Protein AF-A0A7J6USD1-F1 (afdb_monomer)

Structure (mmCIF, N/CA/C/O backbone):
data_AF-A0A7J6USD1-F1
#
_entry.id   AF-A0A7J6USD1-F1
#
loop_
_atom_site.group_PDB
_atom_site.id
_atom_site.type_symbol
_atom_site.label_atom_id
_atom_site.label_alt_id
_atom_site.label_comp_id
_atom_site.label_asym_id
_atom_site.label_entity_id
_atom_site.label_seq_id
_atom_site.pdbx_PDB_ins_code
_atom_site.Cartn_x
_atom_site.Cartn_y
_atom_site.Cartn_z
_atom_site.occupancy
_atom_site.B_iso_or_equiv
_atom_site.auth_seq_id
_atom_site.auth_comp_id
_atom_site.auth_asym_id
_atom_site.auth_atom_id
_atom_site.pdbx_PDB_model_num
ATOM 1 N N . MET A 1 1 ? 7.941 -3.398 -2.605 1.00 88.94 1 MET A N 1
ATOM 2 C CA . MET A 1 1 ? 8.352 -3.259 -4.018 1.00 88.94 1 MET A CA 1
ATOM 3 C C . MET A 1 1 ? 9.503 -4.198 -4.354 1.00 88.94 1 MET A C 1
ATOM 5 O O . MET A 1 1 ? 9.366 -4.959 -5.297 1.00 88.94 1 MET A O 1
ATOM 9 N N . GLU A 1 2 ? 10.576 -4.218 -3.558 1.00 93.69 2 GLU A N 1
ATOM 10 C CA . GLU A 1 2 ? 11.752 -5.088 -3.753 1.00 93.69 2 GLU A CA 1
ATOM 11 C C . GLU A 1 2 ? 11.411 -6.545 -4.106 1.00 93.69 2 GLU A C 1
ATOM 13 O O . GLU A 1 2 ? 11.764 -7.002 -5.185 1.00 93.69 2 GLU A O 1
ATOM 18 N N . SER A 1 3 ? 10.633 -7.236 -3.263 1.00 96.50 3 SER A N 1
ATOM 19 C CA . SER A 1 3 ? 10.232 -8.631 -3.513 1.00 96.50 3 SER A CA 1
ATOM 20 C C . SER A 1 3 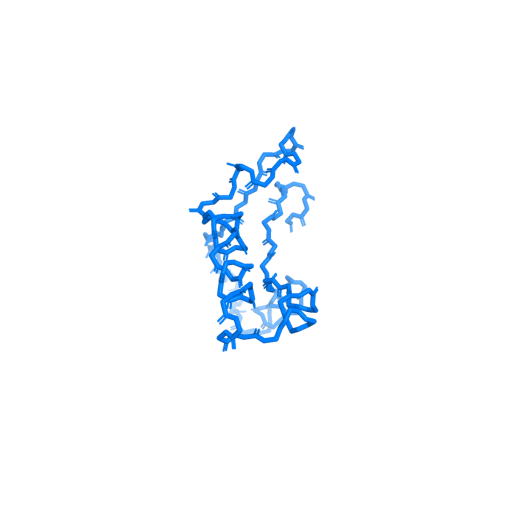? 9.449 -8.826 -4.823 1.00 96.50 3 SER A C 1
ATOM 22 O O . SER A 1 3 ? 9.596 -9.849 -5.493 1.00 96.50 3 SER A O 1
ATOM 24 N N . PHE A 1 4 ? 8.631 -7.847 -5.225 1.00 96.19 4 PHE A N 1
ATOM 25 C CA . PHE A 1 4 ? 7.930 -7.907 -6.508 1.00 96.19 4 PHE A CA 1
ATOM 26 C C . PHE A 1 4 ? 8.931 -7.810 -7.664 1.00 96.19 4 PHE A C 1
ATOM 28 O O . PHE A 1 4 ? 8.918 -8.662 -8.550 1.00 96.19 4 PHE A O 1
ATOM 35 N N . LEU A 1 5 ? 9.826 -6.816 -7.633 1.00 96.06 5 LEU A N 1
ATOM 36 C CA . LEU A 1 5 ? 10.813 -6.594 -8.691 1.00 96.06 5 LEU A CA 1
ATOM 37 C C . LEU A 1 5 ? 11.827 -7.741 -8.794 1.00 96.06 5 LEU A C 1
ATOM 39 O O . LEU A 1 5 ? 12.142 -8.146 -9.910 1.00 96.06 5 LEU A O 1
ATOM 43 N N . SER A 1 6 ? 12.278 -8.308 -7.669 1.00 97.31 6 SER A N 1
ATOM 44 C CA . SER A 1 6 ? 13.183 -9.465 -7.666 1.00 97.31 6 SER A CA 1
ATOM 45 C C . SER A 1 6 ? 12.540 -10.672 -8.347 1.00 97.31 6 SER A C 1
ATOM 47 O O . SER A 1 6 ? 13.144 -11.284 -9.218 1.00 97.31 6 SER A O 1
ATOM 49 N N . THR A 1 7 ? 11.269 -10.941 -8.038 1.00 98.06 7 THR A N 1
ATOM 50 C CA . THR A 1 7 ? 10.513 -12.026 -8.677 1.00 98.06 7 THR A CA 1
ATOM 51 C C . THR A 1 7 ? 10.314 -11.754 -10.171 1.00 98.06 7 THR A C 1
ATOM 53 O O . THR A 1 7 ? 10.476 -12.644 -11.000 1.00 98.06 7 THR A O 1
ATOM 56 N N . ARG A 1 8 ? 9.991 -10.508 -10.556 1.00 97.25 8 ARG A N 1
ATOM 57 C CA . ARG A 1 8 ? 9.842 -10.145 -11.977 1.00 97.25 8 ARG A CA 1
ATOM 58 C C . ARG A 1 8 ? 11.151 -10.290 -12.755 1.00 97.25 8 ARG A C 1
ATOM 60 O O . ARG A 1 8 ? 11.097 -10.649 -13.925 1.00 97.25 8 ARG A O 1
ATOM 67 N N . ALA A 1 9 ? 12.301 -10.041 -12.131 1.00 96.38 9 ALA A N 1
ATOM 68 C CA . ALA A 1 9 ? 13.602 -10.192 -12.778 1.00 96.38 9 ALA A CA 1
ATOM 69 C C . ALA A 1 9 ? 13.916 -11.650 -13.159 1.00 96.38 9 ALA A C 1
ATOM 71 O O . ALA A 1 9 ? 14.588 -11.875 -14.161 1.00 96.38 9 ALA A O 1
ATOM 72 N N . GLU A 1 10 ? 13.415 -12.626 -12.396 1.00 97.69 10 GLU A N 1
ATOM 73 C CA . GLU A 1 10 ? 13.573 -14.056 -12.702 1.00 97.69 10 GLU A CA 1
ATOM 74 C C . GLU A 1 10 ? 12.624 -14.532 -13.813 1.00 97.69 10 GLU A C 1
ATOM 76 O O . GLU A 1 10 ? 12.955 -15.440 -14.573 1.00 97.69 10 GLU A O 1
ATOM 81 N N . GLU A 1 11 ? 11.442 -13.921 -13.920 1.00 98.12 11 GLU A N 1
ATOM 82 C CA . GLU A 1 11 ? 10.397 -14.343 -14.860 1.00 98.12 11 GLU A CA 1
ATOM 83 C C . GLU A 1 11 ? 10.463 -13.647 -16.226 1.00 98.12 11 GLU A C 1
ATOM 85 O O . GLU A 1 11 ? 10.018 -14.202 -17.234 1.00 98.12 11 GLU A O 1
ATOM 90 N N . ILE A 1 12 ? 10.972 -12.414 -16.276 1.00 97.94 12 ILE A N 1
ATOM 91 C CA . ILE A 1 12 ? 11.067 -11.643 -17.516 1.00 97.94 12 ILE A CA 1
ATOM 92 C C . ILE A 1 12 ? 12.229 -12.174 -18.360 1.00 97.94 12 ILE A C 1
ATOM 94 O O . ILE A 1 12 ? 13.371 -12.260 -17.916 1.00 97.94 12 ILE A O 1
ATOM 98 N N . VAL A 1 13 ? 11.938 -12.496 -19.621 1.00 97.00 13 VAL A N 1
ATOM 99 C CA . VAL A 1 13 ? 12.953 -12.933 -20.589 1.00 97.00 13 VAL A CA 1
ATOM 100 C C . VAL A 1 13 ? 13.993 -11.842 -20.849 1.00 97.00 13 VAL A C 1
ATOM 102 O O . VAL A 1 13 ? 13.705 -10.650 -20.748 1.00 97.00 13 VAL A O 1
ATOM 105 N N . SER A 1 14 ? 15.200 -12.237 -21.259 1.00 96.94 14 SER A N 1
ATOM 106 C CA . SER A 1 14 ? 16.242 -11.278 -21.645 1.00 96.94 14 SER A CA 1
ATOM 107 C C . SER A 1 14 ? 15.733 -10.312 -22.726 1.00 96.94 14 SER A C 1
ATOM 109 O O . SER A 1 14 ? 15.210 -10.741 -23.754 1.00 96.94 14 SER A O 1
ATOM 111 N N . GLY A 1 15 ? 15.857 -9.005 -22.472 1.00 96.44 15 GLY A N 1
ATOM 112 C CA . GLY A 1 15 ? 15.342 -7.943 -23.347 1.00 96.44 15 GLY A CA 1
ATOM 113 C C . GLY A 1 15 ? 13.841 -7.649 -23.212 1.00 96.44 15 GLY A C 1
ATOM 114 O O . GLY A 1 15 ? 13.335 -6.767 -23.904 1.00 96.44 15 GLY A O 1
ATOM 115 N N . GLY A 1 16 ? 13.123 -8.353 -22.334 1.00 97.56 16 GLY A N 1
ATOM 116 C CA . GLY A 1 16 ? 11.725 -8.074 -22.021 1.00 97.56 16 GLY A CA 1
ATOM 117 C C . GLY A 1 16 ? 11.541 -6.746 -21.280 1.00 97.56 16 GLY A C 1
ATOM 118 O O . GLY A 1 16 ? 12.424 -6.285 -20.558 1.00 97.56 16 GLY A O 1
ATOM 119 N N . LEU A 1 17 ? 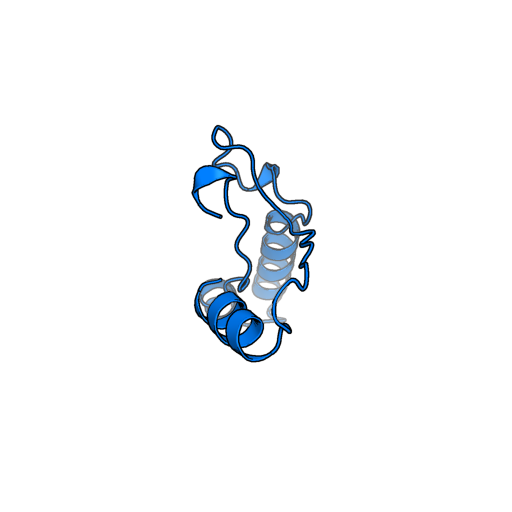10.373 -6.129 -21.461 1.00 97.12 17 LEU A N 1
ATOM 120 C CA . LEU A 1 17 ? 10.017 -4.849 -20.848 1.00 97.12 17 LEU A CA 1
ATOM 121 C C . LEU A 1 17 ? 8.892 -5.024 -19.828 1.00 97.12 17 LEU A C 1
ATOM 123 O O . LEU A 1 17 ? 8.034 -5.895 -19.965 1.00 97.12 17 LEU A O 1
ATOM 127 N N . MET A 1 18 ? 8.872 -4.137 -18.837 1.00 96.69 18 MET A N 1
ATOM 128 C CA . MET A 1 18 ? 7.825 -4.049 -17.827 1.00 96.69 18 MET A CA 1
ATOM 129 C C . MET A 1 18 ? 7.376 -2.596 -17.695 1.00 96.69 18 MET A C 1
ATOM 131 O O . MET A 1 18 ? 8.201 -1.694 -17.578 1.00 96.69 18 MET A O 1
ATOM 135 N N . ALA A 1 19 ? 6.062 -2.383 -17.703 1.00 96.44 19 ALA A N 1
ATOM 136 C CA . ALA A 1 19 ? 5.438 -1.093 -17.444 1.00 96.44 19 ALA A CA 1
ATOM 137 C C . ALA A 1 19 ? 4.541 -1.213 -16.207 1.00 96.44 19 ALA A C 1
ATOM 139 O O . ALA A 1 19 ? 3.768 -2.164 -16.091 1.00 96.44 19 ALA A O 1
ATOM 140 N N . LEU A 1 20 ? 4.648 -0.252 -15.288 1.00 93.94 20 LEU A N 1
ATOM 141 C CA . LEU A 1 20 ? 3.894 -0.216 -14.037 1.00 93.94 20 LEU A CA 1
ATOM 142 C C . LEU A 1 20 ? 3.089 1.083 -13.957 1.00 93.94 20 LEU A C 1
ATOM 144 O O . LEU A 1 20 ? 3.623 2.163 -14.194 1.00 93.94 20 LEU A O 1
ATOM 148 N N . VAL A 1 21 ? 1.810 0.969 -13.595 1.00 92.56 21 VAL A N 1
ATOM 149 C CA . VAL A 1 21 ? 0.931 2.104 -13.288 1.00 92.56 21 VAL A CA 1
ATOM 150 C C . VAL A 1 21 ? 0.447 1.917 -11.859 1.00 92.56 21 VAL A C 1
ATOM 152 O O . VAL A 1 21 ? -0.328 1.003 -11.583 1.00 92.56 21 VAL A O 1
ATOM 155 N N . ILE A 1 22 ? 0.936 2.753 -10.946 1.00 88.75 22 ILE A N 1
ATOM 156 C CA . ILE A 1 22 ? 0.640 2.653 -9.514 1.00 88.75 22 ILE A CA 1
ATOM 157 C C . ILE A 1 22 ? 0.225 4.012 -8.936 1.00 88.75 22 ILE A C 1
ATOM 159 O O . ILE A 1 22 ? 0.637 5.048 -9.463 1.00 88.75 22 ILE A O 1
ATOM 163 N N . PRO A 1 23 ? -0.566 4.037 -7.848 1.00 85.38 23 PRO A N 1
ATOM 164 C CA . PRO A 1 23 ? -0.804 5.263 -7.095 1.00 85.38 23 PRO A CA 1
ATOM 165 C C . PRO A 1 23 ? 0.507 5.821 -6.531 1.00 85.38 23 PRO A C 1
ATOM 167 O O . PRO A 1 23 ? 1.299 5.079 -5.956 1.00 85.38 23 PRO A O 1
ATOM 170 N N . ALA A 1 24 ? 0.704 7.129 -6.657 1.00 85.50 24 ALA A N 1
ATOM 171 C CA . ALA A 1 24 ? 1.855 7.853 -6.125 1.00 85.50 24 ALA A CA 1
ATOM 172 C C . ALA A 1 24 ? 1.395 9.189 -5.527 1.00 85.50 24 ALA A C 1
ATOM 174 O O . ALA A 1 24 ? 0.293 9.662 -5.824 1.00 85.50 24 ALA A O 1
ATOM 175 N N . ARG A 1 25 ? 2.233 9.801 -4.686 1.00 82.94 25 ARG A N 1
ATOM 176 C CA . ARG A 1 25 ? 1.962 11.113 -4.078 1.00 82.94 25 ARG A CA 1
ATOM 177 C C . ARG A 1 25 ? 3.028 12.148 -4.466 1.00 82.94 25 ARG A C 1
ATOM 179 O O . ARG A 1 25 ? 4.195 11.789 -4.625 1.00 82.94 25 ARG A O 1
ATOM 186 N N . PRO A 1 26 ? 2.679 13.442 -4.563 1.00 83.12 26 PRO A N 1
ATOM 187 C CA . PRO A 1 26 ? 3.673 14.506 -4.666 1.00 83.12 26 PRO A CA 1
ATOM 188 C C . PRO A 1 26 ? 4.538 14.587 -3.400 1.00 83.12 26 PRO A C 1
ATOM 190 O O . PRO A 1 26 ? 4.036 14.414 -2.288 1.00 83.12 26 PRO A O 1
ATOM 193 N N . LYS A 1 27 ? 5.822 14.925 -3.552 1.00 79.50 27 LYS A N 1
ATOM 194 C CA . LYS A 1 27 ? 6.782 15.054 -2.440 1.00 79.50 27 LYS A CA 1
ATOM 195 C C . LYS A 1 27 ? 6.364 16.074 -1.382 1.00 79.50 27 LYS A C 1
ATOM 197 O O . LYS A 1 27 ? 6.556 15.853 -0.192 1.00 79.50 27 LYS A O 1
ATOM 202 N N . GLU A 1 28 ? 5.763 17.171 -1.827 1.00 72.75 28 GLU A N 1
ATOM 203 C CA . GLU A 1 28 ? 5.359 18.304 -0.988 1.00 72.75 28 GLU A CA 1
ATOM 204 C C . GLU A 1 28 ? 4.084 18.030 -0.178 1.00 72.75 28 GLU A C 1
ATOM 206 O O . GLU A 1 28 ? 3.764 18.776 0.746 1.00 72.75 28 GLU A O 1
ATOM 211 N N . ASN A 1 29 ? 3.348 16.957 -0.493 1.00 64.81 29 ASN A N 1
ATOM 212 C CA . ASN A 1 29 ? 2.077 16.660 0.148 1.00 64.81 29 ASN A CA 1
ATOM 213 C C . ASN A 1 29 ? 2.210 15.475 1.115 1.00 64.81 29 ASN A C 1
ATOM 215 O O . ASN A 1 29 ? 2.108 14.310 0.732 1.00 64.81 29 ASN A O 1
ATOM 219 N N . LEU A 1 30 ? 2.431 15.793 2.393 1.00 61.84 30 LEU A N 1
ATOM 220 C CA . LEU A 1 30 ? 2.335 14.833 3.501 1.00 61.84 30 LEU A CA 1
ATOM 221 C C . LEU A 1 30 ? 0.892 14.651 3.996 1.00 61.84 30 LEU A C 1
ATOM 223 O O . LEU A 1 30 ? 0.647 13.832 4.878 1.00 61.84 30 LEU A O 1
ATOM 227 N N . SER A 1 31 ? -0.067 15.427 3.478 1.00 58.78 31 SER A N 1
ATOM 228 C CA . SER A 1 31 ? -1.447 15.342 3.944 1.00 58.78 31 SER A CA 1
A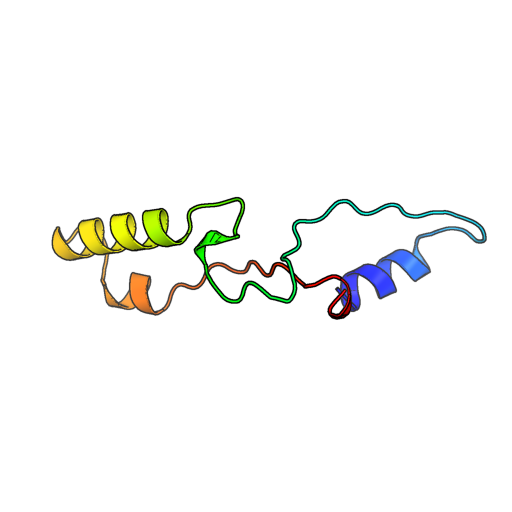TOM 229 C C . SER A 1 31 ? -2.174 14.150 3.317 1.00 58.78 31 SER A C 1
ATOM 231 O O . SER A 1 31 ? -2.085 13.894 2.113 1.00 58.78 31 SER A O 1
ATOM 233 N N . THR A 1 32 ? -2.970 13.465 4.138 1.00 55.03 32 THR A N 1
ATOM 234 C CA . THR A 1 32 ? -3.902 12.389 3.752 1.00 55.03 32 THR A CA 1
ATOM 235 C C . THR A 1 32 ? -4.876 12.800 2.640 1.00 55.03 32 THR A C 1
ATOM 237 O O . THR A 1 32 ? -5.413 11.948 1.938 1.00 55.03 32 THR A O 1
ATOM 240 N N . LYS A 1 33 ? -5.037 14.110 2.399 1.00 53.22 33 LYS A N 1
ATOM 241 C CA . LYS A 1 33 ? -5.911 14.694 1.370 1.00 53.22 33 LYS A CA 1
ATOM 242 C C . LYS A 1 33 ? -5.460 14.433 -0.070 1.00 53.22 33 LYS A C 1
ATOM 244 O O . LYS A 1 33 ? -6.233 14.695 -0.984 1.00 53.22 33 LYS A O 1
ATOM 249 N N . SER A 1 34 ? -4.231 13.955 -0.289 1.00 54.62 34 SER A N 1
ATOM 250 C CA . SER A 1 34 ? -3.732 13.628 -1.635 1.00 54.62 34 SER A CA 1
ATOM 251 C C . SER A 1 34 ? -4.059 12.210 -2.098 1.00 54.6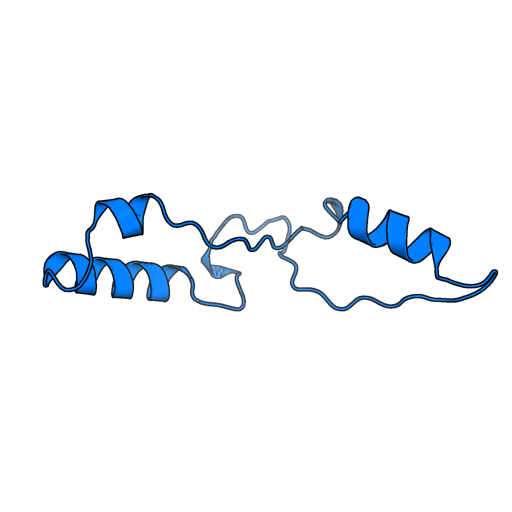2 34 SER A C 1
ATOM 253 O O . SER A 1 34 ? -3.707 11.856 -3.225 1.00 54.62 34 SER A O 1
ATOM 255 N N . PHE A 1 35 ? -4.648 11.371 -1.242 1.00 61.03 35 PHE A N 1
ATOM 256 C CA . PHE A 1 35 ? -4.950 9.999 -1.624 1.00 61.03 35 PHE A CA 1
ATOM 257 C C . PHE A 1 35 ? -6.151 9.951 -2.583 1.00 61.03 35 PHE A C 1
ATOM 259 O O . PHE A 1 35 ? -7.157 10.615 -2.336 1.00 61.03 35 PHE A O 1
ATOM 266 N N . PRO A 1 36 ? -6.100 9.119 -3.641 1.00 62.12 36 PRO A N 1
ATOM 267 C CA . PRO A 1 36 ? -7.246 8.911 -4.531 1.00 62.12 36 PRO A CA 1
ATOM 268 C C . PRO A 1 36 ? -8.446 8.266 -3.816 1.00 62.12 36 PRO A C 1
ATOM 270 O O . PRO A 1 36 ? -9.560 8.304 -4.330 1.00 62.12 36 PRO A O 1
ATOM 273 N N . PHE A 1 37 ? -8.231 7.700 -2.623 1.00 67.69 37 PHE A N 1
ATOM 274 C CA . PHE A 1 37 ? -9.269 7.155 -1.756 1.00 67.69 37 PHE A CA 1
ATOM 275 C C . PHE A 1 37 ? -9.418 8.007 -0.492 1.00 67.69 37 PHE A C 1
ATOM 277 O O . PHE A 1 37 ? -8.414 8.277 0.170 1.00 67.69 37 PHE A O 1
ATOM 284 N N . PRO A 1 38 ? -10.647 8.384 -0.096 1.00 75.88 38 PRO A N 1
ATOM 285 C CA . PRO A 1 38 ? -10.874 9.186 1.096 1.00 75.88 38 PRO A CA 1
ATOM 286 C C . PRO A 1 38 ? -10.799 8.313 2.360 1.00 75.88 38 PRO A C 1
ATOM 288 O O . PRO A 1 38 ? -11.809 8.049 3.013 1.00 75.88 38 PRO A O 1
ATOM 291 N N . LEU A 1 39 ? -9.595 7.846 2.705 1.00 83.19 39 LEU A N 1
ATOM 292 C CA . LEU A 1 39 ? -9.357 7.015 3.892 1.00 83.19 39 LEU A CA 1
ATOM 293 C C . LEU A 1 39 ? -9.814 7.710 5.182 1.00 83.19 39 LEU A C 1
ATOM 295 O O . LEU A 1 39 ? -10.336 7.046 6.072 1.00 83.19 39 LEU A O 1
ATOM 299 N N . ASP A 1 40 ? -9.728 9.040 5.236 1.00 85.62 40 ASP A N 1
ATOM 300 C CA . ASP A 1 40 ? -10.236 9.838 6.358 1.00 85.62 40 ASP A CA 1
ATOM 301 C C . ASP A 1 40 ? -11.762 9.688 6.529 1.00 85.62 40 ASP A C 1
ATOM 303 O O . ASP A 1 40 ? -12.260 9.586 7.651 1.00 85.62 40 ASP A O 1
ATOM 307 N N . ILE A 1 41 ? -12.516 9.611 5.422 1.00 90.06 41 ILE A N 1
ATOM 308 C CA . ILE A 1 41 ? -13.970 9.378 5.457 1.00 90.06 41 ILE A CA 1
ATOM 309 C C . ILE A 1 41 ? -14.255 7.961 5.951 1.00 90.06 41 ILE A C 1
ATOM 311 O O . ILE A 1 41 ? -15.107 7.779 6.820 1.00 90.06 41 ILE A O 1
ATOM 315 N N . LEU A 1 42 ? -13.523 6.964 5.443 1.00 91.44 42 LEU A N 1
ATOM 316 C CA . LEU A 1 42 ? -13.663 5.582 5.901 1.00 91.44 42 LEU A CA 1
ATOM 317 C C . LEU A 1 42 ? -13.389 5.469 7.409 1.00 91.44 42 LEU A C 1
ATOM 319 O O . LEU A 1 42 ? -14.188 4.865 8.125 1.00 91.44 42 LEU A O 1
ATOM 323 N N . GLY A 1 43 ? -12.315 6.095 7.895 1.00 92.88 43 GLY A N 1
ATOM 324 C CA . GLY A 1 43 ? -11.990 6.163 9.319 1.00 92.88 43 GLY A CA 1
ATOM 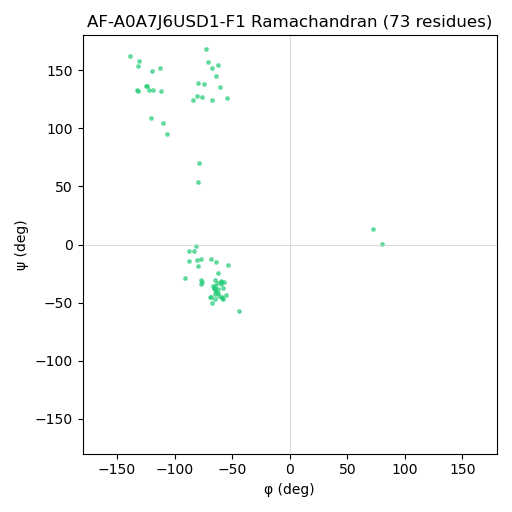325 C C . GLY A 1 43 ? -13.115 6.796 10.141 1.00 92.88 43 GLY A C 1
ATOM 326 O O . GLY A 1 43 ? -13.551 6.214 11.133 1.00 92.88 43 GLY A O 1
ATOM 327 N N . SER A 1 44 ? -13.667 7.928 9.688 1.00 94.44 44 SER A N 1
ATOM 328 C CA . SER A 1 44 ? -14.812 8.573 10.350 1.00 94.44 44 SER A CA 1
ATOM 329 C C . SER A 1 44 ? -16.035 7.655 10.423 1.00 94.44 44 SER A C 1
ATOM 331 O O . SER A 1 44 ? -16.658 7.544 11.478 1.00 94.44 44 SER A O 1
ATOM 333 N N . CYS A 1 45 ? -16.374 6.968 9.328 1.00 95.94 45 CYS A N 1
ATOM 334 C CA . CYS A 1 45 ? -17.503 6.039 9.306 1.00 95.94 45 CYS A CA 1
ATOM 335 C C . CYS A 1 45 ? -17.301 4.868 10.280 1.00 95.94 45 CYS A C 1
ATOM 337 O O . CYS A 1 45 ? -18.241 4.493 10.985 1.00 95.94 45 CYS A O 1
ATOM 339 N N . LEU A 1 46 ? -16.087 4.313 10.356 1.00 96.94 46 LEU A N 1
ATOM 340 C CA . LEU A 1 46 ? -15.755 3.241 11.299 1.00 96.94 46 LEU A CA 1
ATOM 341 C C . LEU A 1 46 ? -15.873 3.710 12.756 1.00 96.94 46 LEU A C 1
ATOM 343 O O . LEU A 1 46 ? -16.442 2.993 13.581 1.00 96.94 46 LEU A O 1
ATOM 347 N N . MET A 1 47 ? -15.427 4.930 13.062 1.00 97.88 47 MET A N 1
ATOM 348 C CA . MET A 1 47 ? -15.590 5.516 14.396 1.00 97.88 47 MET A CA 1
ATOM 349 C C . MET A 1 47 ? -17.059 5.766 14.752 1.00 97.88 47 MET A C 1
ATOM 351 O O . MET A 1 47 ? -17.468 5.532 15.889 1.00 97.88 47 MET A O 1
ATOM 355 N N . ASP A 1 48 ? -17.889 6.187 13.798 1.00 98.38 48 ASP A N 1
ATOM 356 C CA . ASP A 1 48 ? -19.328 6.344 14.033 1.00 98.38 48 ASP A CA 1
ATOM 357 C C . ASP A 1 48 ? -20.022 4.999 14.284 1.00 98.38 48 ASP A C 1
ATOM 359 O O . ASP A 1 48 ? -20.927 4.909 15.120 1.00 98.38 48 ASP A O 1
ATOM 363 N N . MET A 1 49 ? -19.586 3.934 13.607 1.00 98.25 49 MET A N 1
ATOM 364 C CA . MET A 1 49 ? -20.039 2.571 13.895 1.00 98.25 49 MET A CA 1
ATOM 365 C C . MET A 1 49 ? -19.592 2.100 15.285 1.00 98.25 49 MET A C 1
ATOM 367 O O . MET A 1 49 ? -20.377 1.441 15.973 1.00 98.25 49 MET A O 1
ATOM 371 N N . ALA A 1 50 ? -18.380 2.459 15.720 1.00 98.38 50 ALA A N 1
ATOM 372 C CA . ALA A 1 50 ? -17.874 2.136 17.053 1.00 98.38 50 ALA A CA 1
ATOM 373 C C . ALA A 1 50 ? -18.692 2.825 18.155 1.00 98.38 50 ALA A C 1
ATOM 375 O O . ALA A 1 50 ? -19.174 2.162 19.072 1.00 98.38 50 ALA A O 1
ATOM 376 N N . LYS A 1 51 ? -18.979 4.127 18.005 1.00 98.25 51 LYS A N 1
ATOM 377 C CA . LYS A 1 51 ? -19.840 4.892 18.931 1.00 98.25 51 LYS A CA 1
ATOM 378 C C . LYS A 1 51 ? -21.258 4.329 19.038 1.00 98.25 51 LYS A C 1
ATOM 380 O O . LYS A 1 51 ? -21.888 4.434 20.086 1.00 98.25 51 LYS A O 1
ATOM 385 N N . LYS A 1 52 ? -21.771 3.734 17.956 1.00 98.44 52 LYS A N 1
ATOM 386 C CA . LYS A 1 52 ? -23.074 3.046 17.927 1.00 98.44 52 LYS A CA 1
ATOM 387 C C . LYS A 1 52 ? -23.024 1.618 18.486 1.00 98.44 52 LYS A C 1
ATOM 389 O O . LYS A 1 52 ? -24.054 0.951 18.505 1.00 98.44 52 LYS A O 1
ATOM 394 N N . GLY A 1 53 ? -21.854 1.132 18.902 1.00 97.69 53 GLY A N 1
ATOM 395 C CA . GLY A 1 53 ? -21.662 -0.223 19.422 1.00 97.69 53 GLY A CA 1
ATOM 396 C C . GLY A 1 53 ? -21.725 -1.326 18.359 1.00 97.69 53 GLY A C 1
ATOM 397 O O . GLY A 1 53 ? -21.834 -2.497 18.712 1.00 97.69 53 GLY A O 1
ATOM 398 N N . VAL A 1 54 ? -21.668 -0.982 17.066 1.00 98.50 54 VAL A N 1
ATOM 399 C CA . VAL A 1 54 ? -21.720 -1.961 15.961 1.00 98.50 54 VAL A CA 1
ATOM 400 C C . VAL A 1 54 ? -20.376 -2.674 15.795 1.00 98.50 54 VAL A C 1
ATOM 402 O O . VAL A 1 54 ? -20.329 -3.852 15.444 1.00 98.50 54 VAL A O 1
ATOM 405 N N . VAL A 1 55 ? -19.275 -1.967 16.060 1.00 97.44 55 VAL A N 1
ATOM 406 C CA . VAL A 1 55 ? -17.910 -2.508 16.060 1.00 97.44 55 VAL A CA 1
ATOM 407 C C . VAL A 1 55 ? -17.183 -2.098 17.338 1.00 97.44 55 VAL A C 1
ATOM 409 O O . VAL A 1 55 ? -17.561 -1.135 17.996 1.00 97.44 55 VAL A O 1
ATOM 412 N N . ASN A 1 56 ? -16.140 -2.841 17.706 1.00 98.31 56 ASN A N 1
ATOM 41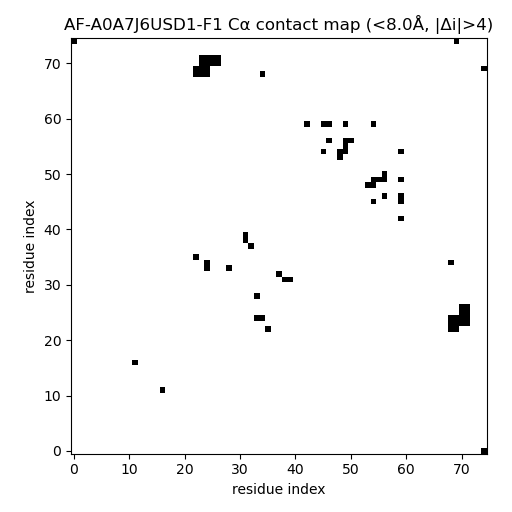3 C CA . ASN A 1 56 ? -15.298 -2.496 18.850 1.00 98.31 56 ASN A CA 1
ATOM 414 C C . ASN A 1 56 ? -14.288 -1.412 18.443 1.00 98.31 56 ASN A C 1
ATOM 416 O O . ASN A 1 56 ? -13.556 -1.605 17.474 1.00 98.31 56 ASN A O 1
ATOM 420 N N . GLU A 1 57 ? -14.225 -0.319 19.200 1.00 98.00 57 GLU A N 1
ATOM 421 C CA . GLU A 1 57 ? -13.311 0.808 18.970 1.00 98.00 57 GLU A CA 1
ATOM 422 C C . GLU A 1 57 ? -11.839 0.381 18.897 1.00 98.00 57 GLU A C 1
ATOM 424 O O . GLU A 1 57 ? -11.162 0.704 17.930 1.00 98.00 57 GLU A O 1
ATOM 429 N N . ALA A 1 58 ? -11.376 -0.496 19.794 1.00 98.12 58 ALA A N 1
ATOM 430 C CA . ALA A 1 58 ? -9.996 -0.989 19.784 1.00 98.12 58 ALA A CA 1
ATOM 431 C C . ALA A 1 58 ? -9.639 -1.766 18.500 1.00 98.12 58 ALA A C 1
ATOM 433 O O . ALA A 1 58 ? -8.468 -1.862 18.121 1.00 98.12 58 ALA A O 1
ATOM 434 N N . LYS A 1 59 ? -10.635 -2.335 17.802 1.00 97.81 59 LYS A N 1
ATOM 435 C CA . LYS A 1 59 ? -10.420 -2.939 16.476 1.00 97.81 59 LYS A CA 1
ATOM 436 C C . LYS A 1 59 ? -10.278 -1.888 15.382 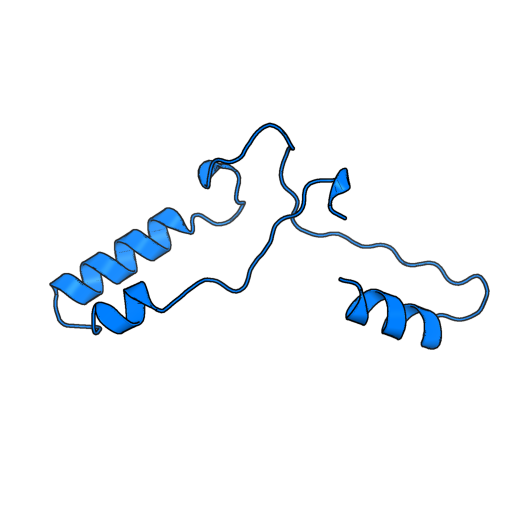1.00 97.81 59 LYS A C 1
ATOM 438 O O . LYS A 1 59 ? -9.566 -2.141 14.419 1.00 97.81 59 LYS A O 1
ATOM 443 N N . VAL A 1 60 ? -10.958 -0.752 15.512 1.00 97.00 60 VAL A N 1
ATOM 444 C CA . VAL A 1 60 ? -10.793 0.383 14.598 1.00 97.00 60 VAL A CA 1
ATOM 445 C C . VAL A 1 60 ? -9.415 1.011 14.813 1.00 97.00 60 VAL A C 1
ATOM 447 O O . VAL A 1 60 ? -8.692 1.191 13.842 1.00 97.00 60 VAL A O 1
ATOM 450 N N . ASP A 1 61 ? -9.001 1.212 16.066 1.00 96.56 61 ASP A N 1
ATOM 451 C CA . ASP A 1 61 ? -7.700 1.811 16.406 1.00 96.56 61 ASP A CA 1
ATOM 452 C C . ASP A 1 61 ? -6.501 0.954 15.977 1.00 96.56 61 ASP A C 1
ATOM 454 O O . ASP A 1 61 ? -5.458 1.469 15.579 1.00 96.56 61 ASP A O 1
ATOM 458 N N . SER A 1 62 ? -6.632 -0.373 16.061 1.00 97.25 62 SER A N 1
ATOM 459 C CA . SER A 1 62 ? -5.578 -1.299 15.623 1.00 97.25 62 SER A CA 1
ATOM 460 C C . SER A 1 62 ? -5.557 -1.524 14.110 1.00 97.25 62 SER A C 1
ATOM 462 O O . SER A 1 62 ? -4.579 -2.061 13.579 1.00 97.25 62 SER A O 1
ATOM 464 N N . PHE A 1 63 ? -6.608 -1.118 13.397 1.00 94.31 63 PHE A N 1
ATOM 465 C CA . PHE A 1 63 ? -6.705 -1.300 11.960 1.00 94.31 63 PHE A CA 1
ATOM 466 C C . PHE A 1 63 ? -5.980 -0.179 11.212 1.00 94.31 63 PHE A C 1
ATOM 468 O O . PHE A 1 63 ? -6.294 0.998 11.347 1.00 94.31 63 PHE A O 1
ATOM 475 N N . ASN A 1 64 ? -5.044 -0.568 10.347 1.00 91.44 64 ASN A N 1
ATOM 476 C CA . ASN A 1 64 ? -4.383 0.329 9.408 1.00 91.44 64 ASN A CA 1
ATOM 477 C C . ASN A 1 64 ? -4.567 -0.218 7.994 1.00 91.44 64 ASN A C 1
ATOM 479 O O . ASN A 1 64 ? -4.415 -1.420 7.764 1.00 91.44 64 ASN A O 1
ATOM 483 N N . MET A 1 65 ? -4.882 0.656 7.038 1.00 88.50 65 MET A N 1
ATOM 484 C CA . M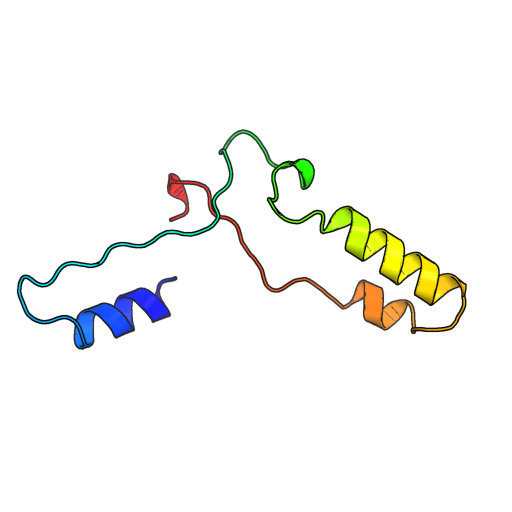ET A 1 65 ? -4.978 0.257 5.635 1.00 88.50 65 MET A CA 1
ATOM 485 C C . MET A 1 65 ? -3.578 -0.125 5.127 1.00 88.50 65 MET A C 1
ATOM 487 O O . MET A 1 65 ? -2.674 0.709 5.211 1.00 88.50 65 MET A O 1
ATOM 491 N N . PRO A 1 66 ? -3.362 -1.336 4.576 1.00 89.06 66 PRO A N 1
ATOM 492 C CA . PRO A 1 66 ? -2.054 -1.777 4.092 1.00 89.06 66 PRO A CA 1
ATOM 493 C C . PRO A 1 66 ? -1.751 -1.183 2.707 1.00 89.06 66 PRO A C 1
ATOM 495 O O . PRO A 1 66 ? -1.473 -1.899 1.746 1.00 89.06 66 PRO A O 1
ATOM 498 N N . GLN A 1 67 ? -1.850 0.138 2.588 1.00 84.88 67 GLN A N 1
ATOM 499 C CA . GLN A 1 67 ? -1.616 0.869 1.355 1.00 84.88 67 GLN A CA 1
ATOM 500 C C . GLN A 1 67 ? -0.555 1.939 1.583 1.00 84.88 67 GLN A C 1
ATOM 502 O O . GLN A 1 67 ? -0.589 2.681 2.560 1.00 84.88 67 GLN A O 1
ATOM 507 N N . TYR A 1 68 ? 0.360 2.044 0.627 1.00 85.25 68 TYR A N 1
ATOM 508 C CA . TYR A 1 68 ? 1.387 3.068 0.597 1.00 85.25 68 TYR A CA 1
ATOM 509 C C . TYR A 1 68 ? 1.445 3.683 -0.800 1.00 85.25 68 TYR A C 1
ATOM 511 O O . TYR A 1 68 ? 1.448 2.957 -1.794 1.00 85.25 68 TYR A O 1
ATOM 519 N N . SER A 1 69 ? 1.472 5.013 -0.858 1.00 86.12 69 SER A N 1
ATOM 520 C CA . SER A 1 69 ? 1.660 5.776 -2.094 1.00 86.12 69 SER A CA 1
ATOM 521 C C . SER A 1 69 ? 3.041 6.434 -2.026 1.00 86.12 69 SER A C 1
ATOM 523 O O . SER A 1 69 ? 3.190 7.394 -1.263 1.00 86.12 69 SER A O 1
ATOM 525 N N . PRO A 1 70 ? 4.047 5.926 -2.757 1.00 87.38 70 PRO A N 1
ATOM 526 C CA . PRO A 1 70 ? 5.394 6.489 -2.738 1.00 87.38 70 PRO A CA 1
ATOM 527 C C . PRO A 1 70 ? 5.432 7.850 -3.447 1.00 87.38 70 PRO A C 1
ATOM 529 O O . PRO A 1 70 ? 4.583 8.146 -4.298 1.00 87.38 70 PRO A O 1
ATOM 532 N N . THR A 1 71 ? 6.422 8.683 -3.126 1.00 88.12 71 THR A N 1
ATOM 533 C CA . THR A 1 71 ? 6.882 9.714 -4.068 1.00 88.12 71 THR A CA 1
ATOM 534 C C . THR A 1 71 ? 7.658 9.068 -5.211 1.00 88.12 71 THR A C 1
ATOM 536 O O . THR A 1 71 ? 8.029 7.900 -5.147 1.00 88.12 71 THR A O 1
ATOM 539 N N . VAL A 1 72 ? 7.935 9.832 -6.266 1.00 88.31 72 VAL A N 1
ATOM 540 C CA . VAL A 1 72 ? 8.752 9.337 -7.384 1.00 88.31 72 VAL A CA 1
ATOM 541 C C . VAL A 1 72 ? 10.151 8.919 -6.915 1.00 88.31 72 VAL A C 1
ATOM 543 O O . VAL A 1 72 ? 10.706 7.980 -7.461 1.00 88.31 72 VAL A O 1
ATOM 546 N N . GLU A 1 73 ? 10.712 9.580 -5.901 1.00 90.00 73 GLU A N 1
ATOM 547 C CA . GLU A 1 73 ? 12.029 9.231 -5.349 1.00 90.00 73 GLU A CA 1
ATOM 548 C C . GLU A 1 73 ? 12.017 8.038 -4.387 1.00 90.00 73 GLU A C 1
ATOM 550 O O . GLU A 1 73 ? 13.074 7.481 -4.104 1.00 90.00 73 GLU A O 1
ATOM 555 N N . GLU A 1 74 ? 10.851 7.682 -3.845 1.00 89.94 74 GLU A N 1
ATOM 556 C CA . GLU A 1 74 ? 10.671 6.506 -2.981 1.00 89.94 74 GLU A CA 1
ATOM 557 C C . GLU A 1 74 ? 10.381 5.229 -3.791 1.00 89.94 74 GLU A C 1
ATOM 559 O O . GLU A 1 74 ? 10.4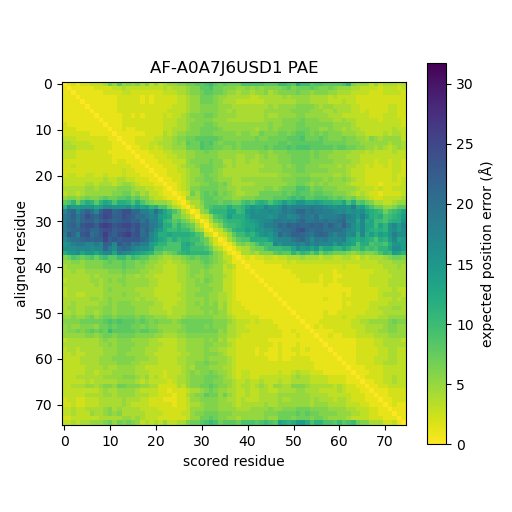17 4.133 -3.226 1.00 89.94 74 GLU A O 1
ATOM 564 N N . PHE A 1 75 ? 10.051 5.369 -5.081 1.00 84.88 75 PHE A N 1
ATOM 565 C CA . PHE A 1 75 ? 9.823 4.264 -6.012 1.00 84.88 75 PHE A CA 1
ATOM 566 C C . PHE A 1 75 ? 11.137 3.742 -6.599 1.00 84.88 75 PHE A C 1
ATOM 568 O O . PHE A 1 75 ? 11.311 2.501 -6.580 1.00 84.88 75 PHE A O 1
#

InterPro domains:
  IPR005299 SAM dependent carboxyl methyltransferase [PF03492] (1-75)
  IPR005299 SAM dependent carboxyl methyltransferase [PTHR31009] (1-74)
  IPR029063 S-adenosyl-L-methionine-dependent methyltransferase superfamily [G3DSA:3.40.50.150] (1-75)
  IPR029063 S-adenosyl-L-methionine-dependent methyltransferase superfamily [SSF53335] (2-75)
  IPR042086 Methyltransferase, alpha-helical capping domain [G3DSA:1.10.1200.270] (27-65)

Secondary structure (DSSP, 8-state):
-HHHHHHHHHHSPTT-----------TT--SGGGSSS-HHHHHHHHHHHHHTTSS-HHHHHH---------TTT-

Foldseek 3Di:
DVVVVVVCVVVADVVGDDDDDDAAAAPVDPDPVRDPDPVVVVLVVVVVCCVVVVDPPVVSVPDDDPDDHYHPVRD

Solvent-accessible surface area (backbone atoms only — not comparable to full-atom values): 5013 Å² total; per-residue (Å²): 107,66,74,59,53,58,53,46,63,74,70,49,56,94,90,59,85,87,87,87,90,75,75,60,36,63,84,88,57,85,55,77,84,69,49,98,55,66,58,69,57,55,52,51,53,51,52,54,36,23,76,70,66,77,43,61,54,72,60,56,73,71,56,72,79,99,72,81,58,42,31,82,89,71,105

Sequence (75 aa):
MESFLSTRAEEIVSGGLMALVIPARPKENLSTKSFPFPLDILGSCLMDMAKKGVVNEAKVDSFNMPQYSPTVEEF

Radius of gyration: 18.09 Å; Cα contacts (8 Å, |Δi|>4): 38; chains: 1; bounding box: 39×33×43 Å

Organism: Thalictrum thalictroides (NCBI:txid46969)

pLDDT: mean 88.76, std 12.2, range [53.22, 98.5]

Mean predicted aligned error: 5.44 Å